Protein AF-A0A730MLI0-F1 (afdb_monomer)

Sequence (162 aa):
MPFMQQDPRRLVWQQNDRYLWIEPWGENSLRVRSGRHLPVMRNEDWALTEPVAESQCHIDYEHHQATLTNGKIIAIVNQKGQVTFYRHPHKPLLQEFWRLRGEIGEDESSHGQYVSALNLEGREFRPIQGGKYSLKARFEATEGEKIYGMGQYQQANLDLKG

Organism: NCBI:txid913240

Foldseek 3Di:
DQWDDPDQFWTWGDDDQKIWIWGDLAAQHIDIAIDGNDPDGDDDCVPSPDRHDDFDWGWDDDPFWIWIDGHQKIWIQGNVRWIFIGSDPPDTPWGQAAAQDDDDPPDPVPPDPRHHPPGDDQWDWDDDPPGHTDTDHGIDDDPPDFDADPDDDPDPDRGPDD

Structure (mmCIF, N/CA/C/O backbone):
data_AF-A0A730MLI0-F1
#
_entry.id   AF-A0A730MLI0-F1
#
loop_
_atom_site.group_PDB
_atom_site.id
_atom_site.type_symbol
_atom_site.label_atom_id
_atom_site.label_alt_id
_atom_site.label_comp_id
_atom_site.label_asym_id
_atom_site.label_entity_id
_atom_site.label_seq_id
_atom_site.pdbx_PDB_ins_code
_atom_site.Cartn_x
_atom_site.Cartn_y
_atom_site.Cartn_z
_atom_site.occupancy
_atom_site.B_iso_or_equiv
_atom_site.auth_seq_id
_atom_site.auth_comp_id
_atom_site.auth_asym_id
_atom_site.auth_atom_id
_atom_site.pdbx_PDB_model_num
ATOM 1 N N . MET A 1 1 ? 13.547 5.099 -17.622 1.00 69.12 1 MET A N 1
ATOM 2 C CA . MET A 1 1 ? 12.361 5.290 -16.757 1.00 69.12 1 MET A CA 1
ATOM 3 C C . MET A 1 1 ? 12.183 4.041 -15.901 1.00 69.12 1 MET A C 1
ATOM 5 O O . MET A 1 1 ? 12.459 2.971 -16.424 1.00 69.12 1 MET A O 1
ATOM 9 N N . PRO A 1 2 ? 11.787 4.148 -14.620 1.00 87.88 2 PRO A N 1
ATOM 10 C CA . PRO A 1 2 ? 11.741 3.009 -13.691 1.00 87.88 2 PRO A CA 1
ATOM 11 C C . PRO A 1 2 ? 10.505 2.106 -13.867 1.00 87.88 2 PRO A C 1
ATOM 13 O O . PRO A 1 2 ? 10.368 1.102 -13.177 1.00 87.88 2 PRO A O 1
ATOM 16 N N . PHE A 1 3 ? 9.588 2.453 -14.771 1.00 93.25 3 PHE A N 1
ATOM 17 C CA . PHE A 1 3 ? 8.398 1.659 -15.061 1.00 93.25 3 PHE A CA 1
ATOM 18 C C . PHE A 1 3 ? 8.671 0.649 -16.177 1.00 93.25 3 PHE A C 1
ATOM 20 O O . PHE A 1 3 ? 9.207 1.013 -17.223 1.00 93.25 3 PHE A O 1
ATOM 27 N N . MET A 1 4 ? 8.269 -0.604 -15.964 1.00 90.25 4 MET A N 1
ATOM 28 C CA . MET A 1 4 ? 8.358 -1.673 -16.961 1.00 90.25 4 MET A CA 1
ATOM 29 C C . MET A 1 4 ? 6.959 -2.053 -17.445 1.00 90.25 4 MET A C 1
ATOM 31 O O . MET A 1 4 ? 6.088 -2.380 -16.644 1.00 90.25 4 MET A O 1
ATOM 35 N N . GLN A 1 5 ? 6.750 -2.032 -18.760 1.00 88.81 5 GLN A N 1
ATOM 36 C CA . GLN A 1 5 ? 5.461 -2.331 -19.392 1.00 88.81 5 GLN A CA 1
ATOM 37 C C . GLN A 1 5 ? 5.498 -3.736 -20.005 1.00 88.81 5 GLN A C 1
ATOM 39 O O . GLN A 1 5 ? 5.701 -3.897 -21.203 1.00 88.81 5 GLN A O 1
ATOM 44 N N . GLN A 1 6 ? 5.394 -4.761 -19.157 1.00 83.25 6 GLN A N 1
ATOM 45 C CA . GLN A 1 6 ? 5.451 -6.171 -19.581 1.00 83.25 6 GLN A CA 1
ATOM 46 C C . GLN A 1 6 ? 4.074 -6.845 -19.614 1.00 83.25 6 GLN A C 1
ATOM 48 O O . GLN A 1 6 ? 3.881 -7.805 -20.353 1.00 83.25 6 GLN A O 1
ATOM 53 N N . ASP A 1 7 ? 3.131 -6.352 -18.812 1.00 85.94 7 ASP A N 1
ATOM 54 C CA . ASP A 1 7 ? 1.791 -6.908 -18.648 1.00 85.94 7 ASP A CA 1
ATOM 55 C C . ASP A 1 7 ? 0.791 -5.741 -18.581 1.00 85.94 7 ASP A C 1
ATOM 57 O O . ASP A 1 7 ? 0.966 -4.850 -17.745 1.00 85.94 7 ASP A O 1
ATOM 61 N N . PRO A 1 8 ? -0.249 -5.713 -19.436 1.00 89.31 8 PRO A N 1
ATOM 62 C CA . PRO A 1 8 ? -1.233 -4.630 -19.453 1.00 89.31 8 PRO A CA 1
ATOM 63 C C . PRO A 1 8 ? -2.064 -4.528 -18.163 1.00 89.31 8 PRO A C 1
ATOM 65 O O . PRO A 1 8 ? -2.735 -3.520 -17.952 1.00 89.31 8 PRO A O 1
ATOM 68 N N . ARG A 1 9 ? -2.043 -5.553 -17.300 1.00 92.44 9 ARG A N 1
ATOM 69 C CA . ARG A 1 9 ? -2.789 -5.608 -16.034 1.00 92.44 9 ARG A CA 1
ATOM 70 C C . ARG A 1 9 ? -1.925 -5.396 -14.796 1.00 92.44 9 ARG A C 1
ATOM 72 O O . ARG A 1 9 ? -2.462 -5.340 -13.690 1.00 92.44 9 ARG A O 1
ATOM 79 N N . ARG A 1 10 ? -0.604 -5.273 -14.944 1.00 94.69 10 ARG A N 1
ATOM 80 C CA . ARG A 1 10 ? 0.314 -5.126 -13.811 1.00 94.69 10 ARG A CA 1
ATOM 81 C C . ARG A 1 10 ? 1.175 -3.882 -13.958 1.00 94.69 10 ARG A C 1
ATOM 83 O O . ARG A 1 10 ? 2.011 -3.778 -14.851 1.00 94.69 10 ARG A O 1
ATOM 90 N N . LEU A 1 11 ? 1.047 -2.977 -12.994 1.00 96.31 11 LEU A N 1
ATOM 91 C CA . LEU A 1 11 ? 1.978 -1.873 -12.834 1.00 96.31 11 LEU A CA 1
ATOM 92 C C . LEU A 1 11 ? 3.257 -2.427 -12.207 1.00 96.31 11 LEU A C 1
ATOM 94 O O . LEU A 1 11 ? 3.256 -2.895 -11.064 1.00 96.31 11 LEU A O 1
ATOM 98 N N . VAL A 1 12 ? 4.349 -2.365 -12.967 1.00 95.25 12 VAL A N 1
ATOM 99 C CA . VAL A 1 12 ? 5.676 -2.779 -12.514 1.00 95.25 12 VAL A CA 1
ATOM 100 C C . VAL A 1 12 ? 6.598 -1.569 -12.422 1.00 95.25 12 VAL A C 1
ATOM 102 O O . VAL A 1 12 ? 6.845 -0.879 -13.411 1.00 95.25 12 VAL A O 1
ATOM 105 N N . TRP A 1 13 ? 7.136 -1.340 -11.226 1.00 95.25 13 TRP A N 1
ATOM 106 C CA . TRP A 1 13 ? 8.207 -0.383 -10.968 1.00 95.25 13 TRP A CA 1
ATOM 107 C C . TRP A 1 13 ? 9.465 -1.128 -10.515 1.00 95.25 13 TRP A C 1
ATOM 109 O O . TRP A 1 13 ? 9.401 -2.025 -9.667 1.00 95.25 13 TRP A O 1
ATOM 119 N N . GLN A 1 14 ? 10.609 -0.755 -11.081 1.00 93.25 14 GLN A N 1
ATOM 120 C CA . GLN A 1 14 ? 11.915 -1.292 -10.735 1.00 93.25 14 GLN A CA 1
ATOM 121 C C . GLN A 1 14 ? 12.969 -0.185 -10.714 1.00 93.25 14 GLN A C 1
ATOM 123 O O . GLN A 1 14 ? 13.124 0.584 -11.664 1.00 93.25 14 GLN A O 1
ATOM 128 N N . GLN A 1 15 ? 13.754 -0.161 -9.641 1.00 91.31 15 GLN A N 1
ATOM 129 C CA . GLN A 1 15 ? 14.944 0.674 -9.540 1.00 91.31 15 GLN A CA 1
ATOM 130 C C . GLN A 1 15 ? 16.015 -0.055 -8.734 1.00 91.31 15 GLN A C 1
ATOM 132 O O . GLN A 1 15 ? 15.778 -0.472 -7.597 1.00 91.31 15 GLN A O 1
ATOM 137 N N . ASN A 1 16 ? 17.213 -0.168 -9.308 1.00 89.44 16 ASN A N 1
ATOM 138 C CA . ASN A 1 16 ? 18.318 -0.940 -8.745 1.00 89.44 16 ASN A CA 1
ATOM 139 C C . ASN A 1 16 ? 17.870 -2.378 -8.425 1.00 89.44 16 ASN A C 1
ATOM 141 O O . ASN A 1 16 ? 17.431 -3.116 -9.305 1.00 89.44 16 ASN A O 1
ATOM 145 N N . ASP A 1 17 ? 17.964 -2.764 -7.158 1.00 89.31 17 ASP A N 1
ATOM 146 C CA . ASP A 1 17 ? 17.603 -4.071 -6.637 1.00 89.31 17 ASP A CA 1
ATOM 147 C C . ASP A 1 17 ? 16.153 -4.155 -6.139 1.00 89.31 17 ASP A C 1
ATOM 149 O O . ASP A 1 17 ? 15.752 -5.213 -5.657 1.00 89.31 17 ASP A O 1
ATOM 153 N N . ARG A 1 18 ? 15.382 -3.062 -6.217 1.00 91.56 18 ARG A N 1
ATOM 154 C CA . ARG A 1 18 ? 14.021 -2.954 -5.679 1.00 91.56 18 ARG A CA 1
ATOM 155 C C . ARG A 1 18 ? 12.976 -3.181 -6.761 1.00 91.56 18 ARG A C 1
ATOM 157 O O . ARG A 1 18 ? 13.043 -2.584 -7.834 1.00 91.56 18 ARG A O 1
ATOM 164 N N . TYR A 1 19 ? 11.966 -3.968 -6.413 1.00 93.31 19 TYR A N 1
ATOM 165 C CA . TYR A 1 19 ? 10.838 -4.314 -7.273 1.00 93.31 19 TYR A CA 1
ATOM 166 C C . TYR A 1 19 ? 9.520 -3.977 -6.581 1.00 93.31 19 TYR A C 1
ATOM 168 O O . TYR A 1 19 ? 9.378 -4.172 -5.369 1.00 93.31 19 TYR A O 1
ATOM 176 N N . LEU A 1 20 ? 8.545 -3.505 -7.352 1.00 95.50 20 LEU A N 1
ATOM 177 C CA . LEU A 1 20 ? 7.173 -3.271 -6.916 1.00 95.50 20 LEU A CA 1
ATOM 178 C C . LEU A 1 20 ? 6.210 -3.690 -8.028 1.00 95.50 20 LEU A C 1
ATOM 180 O O . LEU A 1 20 ? 6.301 -3.192 -9.148 1.00 95.50 20 LEU A O 1
ATOM 184 N N . TRP A 1 21 ? 5.296 -4.599 -7.702 1.00 96.00 21 TRP A N 1
ATOM 185 C CA . TRP A 1 21 ? 4.209 -5.074 -8.552 1.00 96.00 21 TRP A CA 1
ATOM 186 C C . TRP A 1 21 ? 2.876 -4.699 -7.912 1.00 96.00 21 TRP A C 1
ATOM 188 O O . TRP A 1 21 ? 2.655 -4.981 -6.730 1.00 96.00 21 TRP A O 1
ATOM 198 N N . ILE A 1 22 ? 1.992 -4.091 -8.697 1.00 97.31 22 ILE A N 1
ATOM 199 C CA . ILE A 1 22 ? 0.607 -3.814 -8.317 1.00 97.31 22 ILE A CA 1
ATOM 200 C C . ILE A 1 22 ? -0.295 -4.319 -9.438 1.00 97.31 22 ILE A C 1
ATOM 202 O O . ILE A 1 22 ? -0.087 -3.973 -10.598 1.00 97.31 22 ILE A O 1
ATOM 206 N N . GLU A 1 23 ? -1.283 -5.140 -9.102 1.00 96.06 23 GLU A N 1
ATOM 207 C CA . GLU A 1 23 ? -2.225 -5.717 -10.069 1.00 96.06 23 GLU A CA 1
ATOM 208 C C . GLU A 1 23 ? -3.616 -5.901 -9.443 1.00 96.06 23 GLU A C 1
ATOM 210 O O . GLU A 1 23 ? -3.726 -5.963 -8.211 1.00 96.06 23 GLU A O 1
ATOM 215 N N . PRO A 1 24 ? -4.691 -5.977 -10.247 1.00 96.12 24 PRO A N 1
ATOM 216 C CA . PRO A 1 24 ? -6.027 -6.233 -9.730 1.00 96.12 24 PRO A CA 1
ATOM 217 C C . PRO A 1 24 ? -6.128 -7.639 -9.129 1.00 96.12 24 PRO A C 1
ATOM 219 O O . PRO A 1 24 ? -5.588 -8.601 -9.674 1.00 96.12 24 PRO A O 1
ATOM 222 N N . TRP A 1 25 ? -6.875 -7.766 -8.034 1.00 95.44 25 TRP A N 1
ATOM 223 C CA . TRP A 1 25 ? -7.200 -9.058 -7.421 1.00 95.44 25 TRP A CA 1
ATOM 224 C C . TRP A 1 25 ? -8.664 -9.069 -6.972 1.00 95.44 25 TRP A C 1
ATOM 226 O O . TRP A 1 25 ? -8.968 -8.892 -5.796 1.00 95.44 25 TRP A O 1
ATOM 236 N N . GLY A 1 26 ? -9.573 -9.206 -7.940 1.00 94.81 26 GLY A N 1
ATOM 237 C CA . GLY A 1 26 ? -11.013 -9.003 -7.758 1.00 94.81 26 GLY A CA 1
ATOM 238 C C . GLY A 1 26 ? -11.463 -7.558 -7.993 1.00 94.81 26 GLY A C 1
ATOM 239 O O . GLY A 1 26 ? -10.659 -6.664 -8.280 1.00 94.81 26 GLY A O 1
ATOM 240 N N . GLU A 1 27 ? -12.772 -7.325 -7.901 1.00 94.31 27 GLU A N 1
ATOM 241 C CA . GLU A 1 27 ? -13.364 -5.998 -8.095 1.00 94.31 27 GLU A CA 1
ATOM 242 C C . GLU A 1 27 ? -12.915 -5.037 -6.983 1.00 94.31 27 GLU A C 1
ATOM 244 O O . GLU A 1 27 ? -12.863 -5.406 -5.808 1.00 94.31 27 GLU A O 1
ATOM 249 N N . ASN A 1 28 ? -12.603 -3.786 -7.338 1.00 95.25 28 ASN A N 1
ATOM 250 C CA . ASN A 1 28 ? -12.236 -2.725 -6.388 1.00 95.25 28 ASN A CA 1
ATOM 251 C C . ASN A 1 28 ? -11.049 -3.071 -5.462 1.00 95.25 28 ASN A C 1
ATOM 253 O O . ASN A 1 28 ? -10.930 -2.494 -4.381 1.00 95.25 28 ASN A O 1
ATOM 257 N N . SER A 1 29 ? -10.182 -4.002 -5.875 1.00 95.88 29 SER A N 1
ATOM 258 C CA . SER A 1 29 ? -9.157 -4.610 -5.018 1.00 95.88 29 SER A CA 1
ATOM 259 C C . SER A 1 29 ? -7.808 -4.712 -5.730 1.00 95.88 29 SER A C 1
ATOM 261 O O . SER A 1 29 ? -7.749 -5.025 -6.919 1.00 95.88 29 SER A O 1
ATOM 263 N N . LEU A 1 30 ? -6.707 -4.472 -5.016 1.00 97.12 30 LEU A N 1
ATOM 264 C CA . LEU A 1 30 ? -5.348 -4.567 -5.560 1.00 97.12 30 LEU A CA 1
ATOM 265 C C . LEU A 1 30 ? -4.495 -5.512 -4.722 1.00 97.12 30 LEU A C 1
ATOM 267 O O . LEU A 1 30 ? -4.547 -5.481 -3.493 1.00 97.12 30 LEU A O 1
ATOM 271 N N . ARG A 1 31 ? -3.646 -6.291 -5.392 1.00 96.25 31 ARG A N 1
ATOM 272 C CA . ARG A 1 31 ? -2.557 -7.034 -4.763 1.00 96.25 31 ARG A CA 1
ATOM 273 C C . ARG A 1 31 ? -1.255 -6.278 -4.981 1.00 96.25 31 ARG A C 1
ATOM 275 O O . ARG A 1 31 ? -0.872 -5.997 -6.113 1.00 96.25 31 ARG A O 1
ATOM 282 N N . VAL A 1 32 ? -0.569 -5.980 -3.881 1.00 97.38 32 VAL A N 1
ATOM 283 C CA . VAL A 1 32 ? 0.704 -5.253 -3.874 1.00 97.38 32 VAL A CA 1
ATOM 284 C C . VAL A 1 32 ? 1.799 -6.194 -3.417 1.00 97.38 32 VAL A C 1
ATOM 286 O O . VAL A 1 32 ? 1.684 -6.843 -2.377 1.00 97.38 32 VAL A O 1
ATOM 289 N N . ARG A 1 33 ? 2.878 -6.276 -4.189 1.00 96.12 33 ARG A N 1
ATOM 290 C CA . ARG A 1 33 ? 4.036 -7.103 -3.857 1.00 96.12 33 ARG A CA 1
ATOM 291 C C . ARG A 1 33 ? 5.309 -6.320 -4.102 1.00 96.12 33 ARG A C 1
ATOM 293 O O . ARG A 1 33 ? 5.457 -5.668 -5.127 1.00 96.12 33 ARG A O 1
ATOM 300 N N . SER A 1 34 ? 6.248 -6.402 -3.170 1.00 95.19 34 SER A N 1
ATOM 301 C CA . SER A 1 34 ? 7.550 -5.750 -3.296 1.00 95.19 34 SER A CA 1
ATOM 302 C C . SER A 1 34 ? 8.653 -6.678 -2.807 1.00 95.19 34 SER A C 1
ATOM 304 O O . SER A 1 34 ? 8.408 -7.575 -1.999 1.00 95.19 34 SER A O 1
ATOM 306 N N . GLY A 1 35 ? 9.854 -6.503 -3.343 1.00 92.75 35 GLY A N 1
ATOM 307 C CA . GLY A 1 35 ? 10.989 -7.356 -3.030 1.00 92.75 35 GLY A CA 1
ATOM 308 C C . GLY A 1 35 ? 12.321 -6.695 -3.348 1.00 92.75 35 GLY A C 1
ATOM 309 O O . GLY A 1 35 ? 12.377 -5.679 -4.045 1.00 92.75 35 GLY A O 1
ATOM 310 N N . ARG A 1 36 ? 13.391 -7.308 -2.833 1.00 90.69 36 ARG A N 1
ATOM 311 C CA . ARG A 1 36 ? 14.780 -6.928 -3.089 1.00 90.69 36 ARG A CA 1
ATOM 312 C C . ARG A 1 36 ? 15.614 -8.115 -3.542 1.00 90.69 36 ARG A C 1
ATOM 314 O O . ARG A 1 36 ? 15.432 -9.214 -3.022 1.00 90.69 36 ARG A O 1
ATOM 321 N N . HIS A 1 37 ? 16.535 -7.877 -4.476 1.00 83.25 37 HIS A N 1
ATOM 322 C CA . HIS A 1 37 ? 17.486 -8.882 -4.972 1.00 83.25 37 HIS A CA 1
ATOM 323 C C . HIS A 1 37 ? 16.821 -10.187 -5.455 1.00 83.25 37 HIS A C 1
ATOM 325 O O . HIS A 1 37 ? 17.334 -11.283 -5.233 1.00 83.25 37 HIS A O 1
ATOM 331 N N . LEU A 1 38 ? 15.658 -10.078 -6.101 1.00 74.44 38 LEU A N 1
ATOM 332 C CA . LEU A 1 38 ? 14.933 -11.228 -6.632 1.00 74.44 38 LEU A CA 1
ATOM 333 C C . LEU A 1 38 ? 15.236 -11.400 -8.129 1.00 74.44 38 LEU A C 1
ATOM 335 O O . LEU A 1 38 ? 15.090 -10.427 -8.868 1.00 74.44 38 LEU A O 1
ATOM 339 N N . PRO A 1 39 ? 15.614 -12.607 -8.599 1.00 72.19 39 PRO A N 1
ATOM 340 C CA . PRO A 1 39 ? 15.705 -12.881 -10.034 1.00 72.19 39 PRO A CA 1
ATOM 341 C C . PRO A 1 39 ? 14.314 -12.922 -10.685 1.00 72.19 39 PRO A C 1
ATOM 343 O O . PRO A 1 39 ? 14.160 -12.545 -11.840 1.00 72.19 39 PRO A O 1
ATOM 346 N N . VAL A 1 40 ? 13.301 -13.361 -9.928 1.00 79.12 40 VAL A N 1
ATOM 347 C CA . VAL A 1 40 ? 11.885 -13.396 -10.312 1.00 79.12 40 VAL A CA 1
ATOM 348 C C . VAL A 1 40 ? 11.042 -13.069 -9.083 1.00 79.12 40 VAL A C 1
ATOM 350 O O . VAL A 1 40 ? 11.359 -13.498 -7.969 1.00 79.12 40 VAL A O 1
ATOM 353 N N . MET A 1 41 ? 9.961 -12.313 -9.276 1.00 84.56 41 MET A N 1
ATOM 354 C CA . MET A 1 41 ? 9.026 -12.003 -8.200 1.00 84.56 41 MET A CA 1
ATOM 355 C C . MET A 1 41 ? 8.345 -13.277 -7.700 1.00 84.56 41 MET A C 1
ATOM 357 O O . MET A 1 41 ? 7.817 -14.062 -8.487 1.00 84.56 41 MET A O 1
ATOM 361 N N . ARG A 1 42 ? 8.337 -13.484 -6.384 1.00 84.56 42 ARG A N 1
ATOM 362 C CA . ARG A 1 42 ? 7.694 -14.667 -5.815 1.00 84.56 42 ARG A CA 1
ATOM 363 C C . ARG A 1 42 ? 6.165 -14.568 -5.911 1.00 84.56 42 ARG A C 1
ATOM 365 O O . ARG A 1 42 ? 5.591 -13.480 -5.795 1.00 84.56 42 ARG A O 1
ATOM 372 N N . ASN A 1 43 ? 5.516 -15.710 -6.129 1.00 84.69 43 ASN A N 1
ATOM 373 C CA . ASN A 1 43 ? 4.086 -15.804 -6.433 1.00 84.69 43 ASN A CA 1
ATOM 374 C C . ASN A 1 43 ? 3.311 -16.665 -5.422 1.00 84.69 43 ASN A C 1
ATOM 376 O O . ASN A 1 43 ? 2.342 -17.310 -5.795 1.00 84.69 43 ASN A O 1
ATOM 380 N N . GLU A 1 44 ? 3.736 -16.724 -4.155 1.00 92.00 44 GLU A N 1
ATOM 381 C CA . GLU A 1 44 ? 2.949 -17.420 -3.133 1.00 92.00 44 GLU A CA 1
ATOM 382 C C . GLU A 1 44 ? 1.721 -16.592 -2.724 1.00 92.00 44 GLU A C 1
ATOM 384 O O . GLU A 1 44 ? 1.830 -15.415 -2.363 1.00 92.00 44 GLU A O 1
ATOM 389 N N . ASP A 1 45 ? 0.548 -17.221 -2.766 1.00 92.88 45 ASP A N 1
ATOM 390 C CA . ASP A 1 45 ? -0.743 -16.566 -2.521 1.00 92.88 45 ASP A CA 1
ATOM 391 C C . ASP A 1 45 ? -1.128 -16.491 -1.043 1.00 92.88 45 ASP A C 1
ATOM 393 O O . ASP A 1 45 ? -1.868 -15.591 -0.645 1.00 92.88 45 ASP A O 1
ATOM 397 N N . TRP A 1 46 ? -0.562 -17.360 -0.203 1.00 95.25 46 TRP A N 1
ATOM 398 C CA . TRP A 1 46 ? -0.876 -17.444 1.225 1.00 95.25 46 TRP A CA 1
ATOM 399 C C . TRP A 1 46 ? -2.387 -17.565 1.464 1.00 95.25 4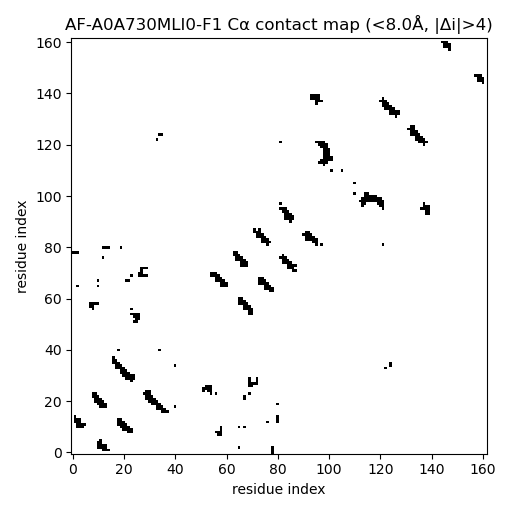6 TRP A C 1
ATOM 401 O O . TRP A 1 46 ? -2.956 -18.606 1.164 1.00 95.25 46 TRP A O 1
ATOM 411 N N . ALA A 1 47 ? -3.033 -16.526 1.998 1.00 95.31 47 ALA A N 1
ATOM 412 C CA . ALA A 1 47 ? -4.469 -16.504 2.267 1.00 95.31 47 ALA A CA 1
ATOM 413 C C . ALA A 1 47 ? -5.324 -16.091 1.051 1.00 95.31 47 ALA A C 1
ATOM 415 O O . ALA A 1 47 ? -6.546 -16.141 1.128 1.00 95.31 47 ALA A O 1
ATOM 416 N N . LEU A 1 48 ? -4.715 -15.681 -0.069 1.00 94.19 48 LEU A N 1
ATOM 417 C CA . LEU A 1 48 ? -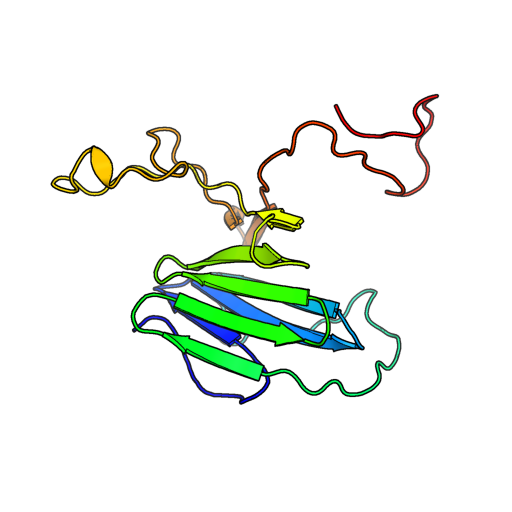5.418 -15.288 -1.297 1.00 94.19 48 LEU A CA 1
ATOM 418 C C . LEU A 1 48 ? -5.805 -16.517 -2.141 1.00 94.19 48 LEU A C 1
ATOM 420 O O . LEU A 1 48 ? -5.462 -16.598 -3.316 1.00 94.19 48 LEU A O 1
ATOM 424 N N . THR A 1 49 ? -6.465 -17.503 -1.531 1.00 90.00 49 THR A N 1
ATOM 425 C CA . THR A 1 49 ? -6.782 -18.798 -2.163 1.00 90.00 49 THR A CA 1
ATOM 426 C C . THR A 1 49 ? -8.100 -18.807 -2.927 1.00 90.00 49 THR A C 1
ATOM 428 O O . THR A 1 49 ? -8.334 -19.710 -3.730 1.00 90.00 49 THR A O 1
ATOM 431 N N . GLU A 1 50 ? -8.978 -17.840 -2.671 1.00 88.50 50 GLU A N 1
ATOM 432 C CA . GLU A 1 50 ? -10.280 -17.782 -3.324 1.00 88.50 50 GLU A CA 1
ATOM 433 C C . GLU A 1 50 ? -10.145 -17.317 -4.781 1.00 88.50 50 GLU A C 1
ATOM 435 O O . GLU A 1 50 ? -9.440 -16.338 -5.055 1.00 88.50 50 GLU A O 1
ATOM 440 N N . PRO A 1 51 ? -10.823 -17.988 -5.731 1.00 88.88 51 PRO A N 1
ATOM 441 C CA . PRO A 1 51 ? -10.863 -17.525 -7.105 1.00 88.88 51 PRO A CA 1
ATOM 442 C C . PRO A 1 51 ? -11.583 -16.178 -7.158 1.00 88.88 51 PRO A C 1
ATOM 444 O O . PRO A 1 51 ? -12.738 -16.052 -6.752 1.00 88.88 51 PRO A O 1
ATOM 447 N N . VAL A 1 52 ? -10.900 -15.169 -7.686 1.00 90.94 52 VAL A N 1
ATOM 448 C CA . VAL A 1 52 ? -11.465 -13.836 -7.884 1.00 90.94 52 VAL A CA 1
ATOM 449 C C . VAL A 1 52 ? -11.913 -13.665 -9.329 1.00 90.94 52 VAL A C 1
ATOM 451 O O . VAL A 1 52 ? -11.227 -14.097 -10.256 1.00 90.94 52 VAL A O 1
ATOM 454 N N . ALA A 1 53 ? -13.065 -13.023 -9.527 1.00 87.44 53 ALA A N 1
ATOM 455 C CA . ALA A 1 53 ? -13.506 -12.645 -10.862 1.00 87.44 53 ALA A CA 1
ATOM 456 C C . ALA A 1 53 ? -12.465 -11.728 -11.517 1.00 87.44 53 ALA A C 1
ATOM 458 O O . ALA A 1 53 ? -11.852 -10.881 -10.855 1.00 87.44 53 ALA A O 1
ATOM 459 N N . GLU A 1 54 ? -12.270 -11.892 -12.824 1.00 83.94 54 GLU A N 1
ATOM 460 C CA . GLU A 1 54 ? -11.420 -10.975 -13.565 1.00 83.94 54 GLU A CA 1
ATOM 461 C C . GLU A 1 54 ? -11.989 -9.562 -13.493 1.00 83.94 54 GLU A C 1
ATOM 463 O O . GLU A 1 54 ? -13.184 -9.344 -13.686 1.00 83.94 54 GLU A O 1
ATOM 468 N N . SER A 1 55 ? -11.108 -8.601 -13.232 1.00 85.62 55 SER A N 1
ATOM 469 C CA . SER A 1 55 ? -11.461 -7.192 -13.255 1.00 85.62 55 SER A CA 1
ATOM 470 C C . SER A 1 55 ? -10.692 -6.485 -14.358 1.00 85.62 55 SER A C 1
ATOM 472 O O . SER A 1 55 ? -9.490 -6.715 -14.538 1.00 85.62 55 SER A O 1
ATOM 474 N N . GLN A 1 56 ? -11.389 -5.620 -15.090 1.00 86.31 56 GLN A N 1
ATOM 475 C CA . GLN A 1 56 ? -10.776 -4.746 -16.080 1.00 86.31 56 GLN A CA 1
ATOM 476 C C . GLN A 1 56 ? -10.114 -3.579 -15.347 1.00 86.31 56 GLN A C 1
ATOM 478 O O . GLN A 1 56 ? -10.789 -2.682 -14.842 1.00 86.31 56 GLN A O 1
ATOM 483 N N . CYS A 1 57 ? -8.786 -3.610 -15.263 1.00 93.88 57 CYS A N 1
ATOM 484 C CA . CYS A 1 57 ? -8.003 -2.484 -14.776 1.00 93.88 57 CYS A CA 1
ATOM 485 C C . CYS A 1 57 ? -7.446 -1.660 -15.938 1.00 93.88 57 CYS A C 1
ATOM 487 O O . CYS A 1 57 ? -7.229 -2.171 -17.037 1.00 93.88 57 CYS A O 1
ATOM 489 N N . HIS A 1 58 ? -7.16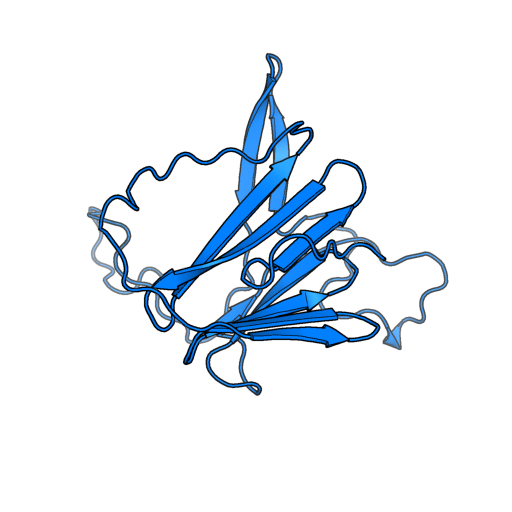1 -0.396 -15.661 1.00 95.75 58 HIS A N 1
ATOM 490 C CA . HIS A 1 58 ? -6.504 0.522 -16.578 1.00 95.75 58 HIS A CA 1
ATOM 491 C C . HIS A 1 58 ? -5.200 1.020 -15.960 1.00 95.75 58 HIS A C 1
ATOM 493 O O . HIS A 1 58 ? -5.164 1.267 -14.753 1.00 95.75 58 HIS A O 1
ATOM 499 N N . ILE A 1 59 ? -4.141 1.138 -16.763 1.00 96.81 59 ILE A N 1
ATOM 500 C CA . ILE A 1 59 ? -2.852 1.670 -16.318 1.00 96.81 59 ILE A CA 1
ATOM 501 C C . ILE A 1 59 ? -2.457 2.832 -17.223 1.00 96.81 59 ILE A C 1
ATOM 503 O O . ILE A 1 59 ? -2.200 2.634 -18.410 1.00 96.81 59 ILE A O 1
ATOM 507 N N . ASP A 1 60 ? -2.362 4.013 -16.627 1.00 95.75 60 ASP A N 1
ATOM 508 C CA . ASP A 1 60 ? -1.892 5.233 -17.268 1.00 95.75 60 ASP A CA 1
ATOM 509 C C . ASP A 1 60 ? -0.444 5.503 -16.873 1.00 95.75 60 ASP A C 1
ATOM 511 O O . ASP A 1 60 ? -0.105 5.544 -15.689 1.00 95.75 60 ASP A O 1
ATOM 515 N N . TYR A 1 61 ? 0.417 5.707 -17.867 1.00 94.75 61 TYR A N 1
ATOM 516 C CA . TYR A 1 61 ? 1.810 6.090 -17.657 1.00 94.75 61 TYR A CA 1
ATOM 517 C C . TYR A 1 61 ? 1.997 7.551 -18.058 1.00 94.75 61 TYR A C 1
ATOM 519 O O . TYR A 1 61 ? 1.963 7.899 -19.237 1.00 94.75 61 TYR A O 1
ATOM 527 N N . GLU A 1 62 ? 2.229 8.402 -17.068 1.00 90.56 62 GLU A N 1
ATOM 528 C CA . GLU A 1 62 ? 2.547 9.813 -17.250 1.00 90.56 62 GLU A CA 1
ATOM 529 C C . GLU A 1 62 ? 4.057 10.042 -17.080 1.00 90.56 62 GLU A C 1
ATOM 531 O O . GLU A 1 62 ? 4.814 9.149 -16.693 1.00 90.56 62 GLU A O 1
ATOM 536 N N . HIS A 1 63 ? 4.534 11.259 -17.357 1.00 80.75 63 HIS A N 1
ATOM 537 C CA . HIS A 1 63 ? 5.9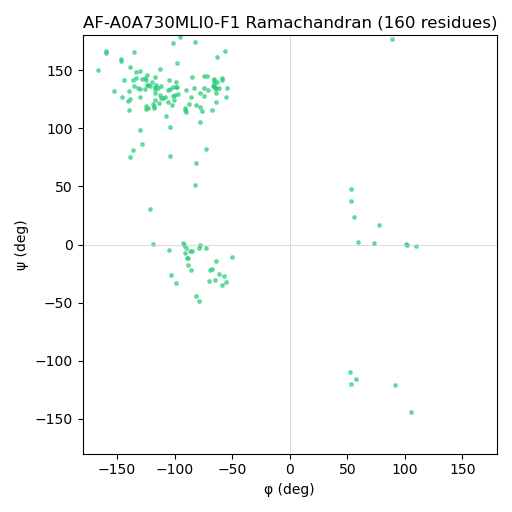74 11.548 -17.377 1.00 80.75 63 HIS A CA 1
ATOM 538 C C . HIS A 1 63 ? 6.657 11.260 -16.027 1.00 80.75 63 HIS A C 1
ATOM 540 O O . HIS A 1 63 ? 7.797 10.790 -16.007 1.00 80.75 63 HIS A O 1
ATOM 546 N N . HIS A 1 64 ? 5.960 11.484 -14.904 1.00 87.69 64 HIS A N 1
ATOM 547 C CA . HIS A 1 64 ? 6.516 11.371 -13.547 1.00 87.69 64 HIS A CA 1
ATOM 548 C C . HIS A 1 64 ? 5.846 10.326 -12.642 1.00 87.69 64 HIS A C 1
ATOM 550 O O . HIS A 1 64 ? 6.267 10.150 -11.493 1.00 87.69 64 HIS A O 1
ATOM 556 N N . GLN A 1 65 ? 4.844 9.603 -13.140 1.00 94.12 65 GLN A N 1
ATOM 557 C CA . GLN A 1 65 ? 4.097 8.625 -12.353 1.00 94.12 65 GLN A CA 1
ATOM 558 C C . GLN A 1 65 ? 3.381 7.601 -13.235 1.00 94.12 65 GLN A C 1
ATOM 560 O O . GLN A 1 65 ? 3.206 7.811 -14.432 1.00 94.12 65 GLN A O 1
ATOM 565 N N . ALA A 1 66 ? 2.949 6.507 -12.622 1.00 95.94 66 ALA A N 1
ATOM 566 C CA . ALA A 1 66 ? 2.036 5.542 -13.207 1.00 95.94 66 ALA A CA 1
ATOM 567 C C . ALA A 1 66 ? 0.814 5.382 -12.296 1.00 95.94 66 ALA A C 1
ATOM 569 O O . ALA A 1 66 ? 0.959 5.277 -11.075 1.00 95.94 66 ALA A O 1
ATOM 570 N N . THR A 1 67 ? -0.370 5.335 -12.892 1.00 96.69 67 THR A N 1
ATOM 571 C CA . THR A 1 67 ? -1.653 5.229 -12.197 1.00 96.69 67 THR A CA 1
ATOM 572 C C . THR A 1 67 ? -2.340 3.944 -12.624 1.00 96.69 67 THR A C 1
ATOM 574 O O . THR A 1 67 ? -2.613 3.761 -13.802 1.00 96.69 67 THR A O 1
ATOM 577 N N . LEU A 1 68 ? -2.636 3.051 -11.680 1.00 97.06 68 LEU A N 1
ATOM 578 C CA . LEU A 1 68 ? -3.445 1.855 -11.910 1.00 97.06 68 LEU A CA 1
ATOM 579 C C . LEU A 1 68 ? -4.827 2.055 -11.293 1.00 97.06 68 LEU A C 1
ATOM 581 O O . LEU A 1 68 ? -4.945 2.255 -10.086 1.00 97.06 68 LEU A O 1
ATOM 585 N N . THR A 1 69 ? -5.870 1.934 -12.109 1.00 97.00 69 THR A N 1
ATOM 586 C CA . THR A 1 69 ? -7.272 2.020 -11.689 1.00 97.00 69 THR A CA 1
ATOM 587 C C . THR A 1 69 ? -7.950 0.662 -11.832 1.00 97.00 69 THR A C 1
ATOM 589 O O . THR A 1 69 ? -7.935 0.072 -12.909 1.00 97.00 69 THR A O 1
ATOM 592 N N . ASN A 1 70 ? -8.565 0.166 -10.757 1.00 96.69 70 ASN A N 1
ATOM 593 C CA . ASN A 1 70 ? -9.381 -1.046 -10.751 1.00 96.69 70 ASN A CA 1
ATOM 594 C C . ASN A 1 70 ? -10.735 -0.765 -10.078 1.00 96.69 70 ASN A C 1
ATOM 596 O O . ASN A 1 70 ? -10.838 -0.752 -8.850 1.00 96.69 70 ASN A O 1
ATOM 600 N N . GLY A 1 71 ? -11.783 -0.523 -10.865 1.00 94.50 71 GLY A N 1
ATOM 601 C CA . GLY A 1 71 ? -13.074 -0.087 -10.330 1.00 94.50 71 GLY A CA 1
ATOM 602 C C . GLY A 1 71 ? -12.932 1.208 -9.519 1.00 94.50 71 GLY A C 1
ATOM 603 O O . GLY A 1 71 ? -12.569 2.249 -10.055 1.00 94.50 71 GLY A O 1
ATOM 604 N N . LYS A 1 72 ? -13.216 1.146 -8.216 1.00 95.44 72 LYS A N 1
ATOM 605 C CA . LYS A 1 72 ? -13.176 2.284 -7.281 1.00 95.44 72 LYS A CA 1
ATOM 606 C C . LYS A 1 72 ? -11.817 2.512 -6.627 1.00 95.44 72 LYS A C 1
ATOM 608 O O . LYS A 1 72 ? -11.679 3.522 -5.946 1.00 95.44 72 LYS A O 1
ATOM 613 N N . ILE A 1 73 ? -10.863 1.586 -6.742 1.00 97.44 73 ILE A N 1
ATOM 614 C CA . ILE A 1 73 ? -9.539 1.744 -6.132 1.00 97.44 73 ILE A CA 1
ATOM 615 C C . ILE A 1 73 ? -8.519 2.179 -7.179 1.00 97.44 73 ILE A C 1
ATOM 617 O O . ILE A 1 73 ? -8.479 1.653 -8.292 1.00 97.44 73 ILE A O 1
ATOM 621 N N . ILE A 1 74 ? -7.697 3.151 -6.805 1.00 97.50 74 ILE A N 1
ATOM 622 C CA . ILE A 1 74 ? -6.653 3.735 -7.642 1.00 97.50 74 ILE A CA 1
ATOM 623 C C . ILE A 1 74 ? -5.339 3.642 -6.868 1.00 97.50 74 ILE A C 1
ATOM 625 O O . ILE A 1 74 ? -5.302 3.984 -5.687 1.00 97.50 74 ILE A O 1
ATOM 629 N N . ALA A 1 75 ? -4.265 3.203 -7.516 1.00 98.00 75 ALA A N 1
ATOM 630 C CA . ALA A 1 75 ? -2.905 3.255 -6.991 1.00 98.00 75 ALA A CA 1
ATOM 631 C C . ALA A 1 75 ? -2.046 4.152 -7.881 1.00 98.00 75 ALA A C 1
ATOM 633 O O . ALA A 1 75 ? -1.937 3.904 -9.079 1.00 98.00 75 ALA A O 1
ATOM 634 N N . ILE A 1 76 ? -1.415 5.163 -7.291 1.00 97.06 76 ILE A N 1
ATOM 635 C CA . ILE A 1 76 ? -0.469 6.047 -7.975 1.00 97.06 76 ILE A CA 1
ATOM 636 C C . ILE A 1 76 ? 0.933 5.728 -7.468 1.00 97.06 76 ILE A C 1
ATOM 638 O O . ILE A 1 76 ? 1.174 5.723 -6.258 1.00 97.06 76 ILE A O 1
ATOM 642 N N . VAL A 1 77 ? 1.852 5.464 -8.395 1.00 96.81 77 VAL A N 1
ATOM 643 C CA . VAL A 1 77 ? 3.269 5.202 -8.130 1.00 96.81 77 VAL A CA 1
ATOM 644 C C . VAL A 1 77 ? 4.095 6.278 -8.814 1.00 96.81 77 VAL A C 1
ATOM 646 O O . VAL A 1 77 ? 4.059 6.397 -10.035 1.00 96.81 77 VAL A O 1
ATOM 649 N N . ASN A 1 78 ? 4.865 7.056 -8.057 1.00 94.00 78 ASN A N 1
ATOM 650 C CA . ASN A 1 78 ? 5.740 8.071 -8.650 1.00 94.00 78 ASN A CA 1
ATOM 651 C C . ASN A 1 78 ? 7.077 7.481 -9.143 1.00 94.00 78 ASN A C 1
ATOM 653 O O . ASN A 1 78 ? 7.395 6.315 -8.901 1.00 94.00 78 ASN A O 1
ATOM 657 N N . GLN A 1 79 ? 7.905 8.293 -9.807 1.00 92.00 79 GLN A N 1
ATOM 658 C CA . GLN A 1 79 ? 9.235 7.872 -10.279 1.00 92.00 79 GLN A CA 1
ATOM 659 C C . GLN A 1 79 ? 10.142 7.307 -9.169 1.00 92.00 79 GLN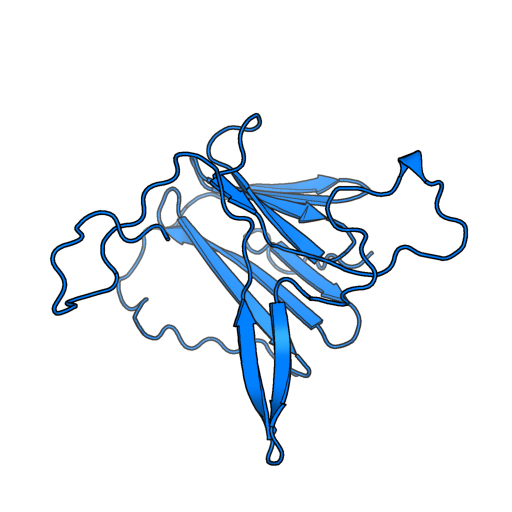 A C 1
ATOM 661 O O . GLN A 1 79 ? 10.923 6.394 -9.436 1.00 92.00 79 GLN A O 1
ATOM 666 N N . LYS A 1 80 ? 10.017 7.794 -7.926 1.00 90.94 80 LYS A N 1
ATOM 667 C CA . LYS A 1 80 ? 10.779 7.310 -6.758 1.00 90.94 80 LYS A CA 1
ATOM 668 C C . LYS A 1 80 ? 10.219 5.987 -6.189 1.00 90.94 80 LYS A C 1
ATOM 670 O O . LYS A 1 80 ? 10.762 5.460 -5.223 1.00 90.94 80 LYS A O 1
ATOM 675 N N . GLY A 1 81 ? 9.151 5.435 -6.775 1.00 93.00 81 GLY A N 1
ATOM 676 C CA . GLY A 1 81 ? 8.528 4.175 -6.360 1.00 93.00 81 GLY A CA 1
ATOM 677 C C . GLY A 1 81 ? 7.644 4.296 -5.123 1.00 93.00 81 GLY A C 1
ATOM 678 O O . GLY A 1 81 ? 7.359 3.287 -4.475 1.00 93.00 81 GLY A O 1
ATOM 679 N N . GLN A 1 82 ? 7.248 5.512 -4.755 1.00 94.81 82 GLN A N 1
ATOM 680 C CA . GLN A 1 82 ? 6.381 5.776 -3.609 1.00 94.81 82 GLN A CA 1
ATOM 681 C C . GLN A 1 82 ? 4.927 5.585 -4.033 1.00 94.81 82 GLN A C 1
ATOM 683 O O . GLN A 1 82 ? 4.540 6.057 -5.104 1.00 94.81 82 GLN A O 1
ATOM 688 N N . VAL A 1 83 ? 4.140 4.897 -3.205 1.00 97.19 83 VAL A N 1
ATOM 689 C CA . VAL A 1 83 ? 2.769 4.495 -3.541 1.00 97.19 83 VAL A CA 1
ATOM 690 C C . VAL A 1 83 ? 1.752 5.242 -2.691 1.00 97.19 83 VAL A C 1
ATOM 692 O O . VAL A 1 83 ? 1.901 5.359 -1.474 1.00 97.19 83 VAL A O 1
ATOM 695 N N . THR A 1 84 ? 0.686 5.711 -3.336 1.00 97.25 84 THR A N 1
ATOM 696 C CA . THR A 1 84 ? -0.507 6.230 -2.659 1.00 97.25 84 THR A CA 1
ATOM 697 C C . THR A 1 84 ? -1.760 5.611 -3.264 1.00 97.25 84 THR A C 1
ATOM 699 O O . THR A 1 84 ? -1.892 5.520 -4.484 1.00 97.25 84 THR A O 1
ATOM 702 N N . PHE A 1 85 ? -2.677 5.179 -2.404 1.00 98.19 85 PHE A N 1
ATOM 703 C CA . PHE A 1 85 ? -3.948 4.575 -2.773 1.00 98.19 85 PHE A CA 1
ATOM 704 C C . PHE A 1 85 ? -5.088 5.560 -2.561 1.00 98.19 85 PHE A C 1
ATOM 706 O O . PHE A 1 85 ? -5.131 6.268 -1.555 1.00 98.19 85 PHE A O 1
ATOM 713 N N . TYR A 1 86 ? -6.054 5.549 -3.470 1.00 97.69 86 TYR A N 1
ATOM 714 C CA . TYR A 1 86 ? -7.219 6.419 -3.447 1.00 97.69 86 TYR A CA 1
ATOM 715 C C . TYR A 1 86 ? -8.489 5.621 -3.719 1.00 97.69 86 TYR A C 1
ATOM 717 O O . TYR A 1 86 ? -8.492 4.661 -4.487 1.00 97.69 86 TYR A O 1
ATOM 725 N N . ARG A 1 87 ? -9.592 6.079 -3.121 1.00 94.06 87 ARG A N 1
ATOM 726 C CA . ARG A 1 87 ? -10.954 5.779 -3.593 1.00 94.06 87 ARG A CA 1
ATOM 727 C C . ARG A 1 87 ? -11.524 6.927 -4.429 1.00 94.06 87 ARG A C 1
ATOM 729 O O . ARG A 1 87 ? -12.314 6.723 -5.344 1.00 94.06 87 ARG A O 1
ATOM 736 N N . HIS A 1 88 ? -11.128 8.147 -4.073 1.00 85.19 88 HIS A N 1
ATOM 737 C CA . HIS A 1 88 ? -11.461 9.388 -4.759 1.00 85.19 88 HIS A CA 1
ATOM 738 C C . HIS A 1 88 ? -10.181 10.218 -4.912 1.00 85.19 88 HIS A C 1
ATOM 740 O O . HIS A 1 88 ? -9.392 10.238 -3.967 1.00 85.19 88 HIS A O 1
ATOM 746 N N . PRO A 1 89 ? -9.981 10.942 -6.027 1.00 76.00 89 PRO A N 1
ATOM 747 C CA . PRO A 1 89 ? -8.720 11.641 -6.309 1.00 76.00 89 PRO A CA 1
ATOM 748 C C . PRO A 1 89 ? -8.281 12.647 -5.234 1.00 76.00 89 PRO A C 1
ATOM 750 O O . PRO A 1 89 ? -7.097 12.909 -5.069 1.00 76.00 89 PRO A O 1
ATOM 753 N N . HIS A 1 90 ? -9.231 13.217 -4.489 1.00 79.38 90 HIS A N 1
ATOM 754 C CA . HIS A 1 90 ? -8.975 14.342 -3.585 1.00 79.38 90 HIS A CA 1
ATOM 755 C C . HIS A 1 90 ? -8.574 13.946 -2.159 1.00 79.38 90 HIS A C 1
ATOM 757 O O . HIS A 1 90 ? -8.156 14.810 -1.393 1.00 79.38 90 HIS A O 1
ATOM 763 N N . LYS A 1 91 ? -8.718 12.670 -1.772 1.00 88.19 91 LYS A N 1
ATOM 764 C CA . LYS A 1 91 ? -8.357 12.204 -0.427 1.00 88.19 91 LYS A CA 1
ATOM 765 C C . LYS A 1 91 ? -7.680 10.833 -0.502 1.00 88.19 91 LYS A C 1
ATOM 767 O O . LYS A 1 91 ? -8.351 9.869 -0.889 1.00 88.19 91 LYS A O 1
ATOM 772 N N . PRO A 1 92 ? -6.394 10.728 -0.117 1.00 93.81 92 PRO A N 1
ATOM 773 C CA . PRO A 1 92 ? -5.724 9.443 0.019 1.00 93.81 92 PRO A CA 1
ATOM 774 C C . PRO A 1 92 ? -6.504 8.515 0.953 1.00 93.81 92 PRO A C 1
ATOM 776 O O . PRO A 1 92 ? -6.965 8.927 2.018 1.00 93.81 92 PRO A O 1
ATOM 779 N N . LEU A 1 93 ? -6.658 7.263 0.531 1.00 96.44 93 LEU A N 1
ATOM 780 C CA . LEU A 1 93 ? -7.147 6.176 1.372 1.00 96.44 93 LEU A CA 1
ATOM 781 C C . LEU A 1 93 ? -6.014 5.625 2.242 1.00 96.44 93 LEU A C 1
ATOM 783 O O . LEU A 1 93 ? -6.213 5.380 3.423 1.00 96.44 93 LEU A O 1
ATOM 787 N N . LEU A 1 94 ? -4.839 5.422 1.643 1.00 97.44 94 LEU A N 1
ATOM 788 C CA . LEU A 1 94 ? -3.647 4.917 2.313 1.00 97.44 94 LEU A CA 1
ATOM 789 C C . LEU A 1 94 ? -2.416 5.437 1.574 1.00 97.44 94 LEU A C 1
ATOM 791 O O . LEU A 1 94 ? -2.341 5.339 0.352 1.00 97.44 94 LEU A O 1
ATOM 795 N N . GLN A 1 95 ? -1.446 5.972 2.302 1.00 96.31 95 GLN A N 1
ATOM 796 C CA . GLN A 1 95 ? -0.249 6.578 1.729 1.00 96.31 95 GLN A CA 1
ATOM 797 C C . GLN A 1 95 ? 0.983 6.003 2.407 1.00 96.31 95 GLN A C 1
ATOM 799 O O . GLN A 1 95 ? 1.015 5.893 3.631 1.00 96.31 95 GLN A O 1
ATOM 804 N N . GLU A 1 96 ? 1.993 5.614 1.636 1.00 96.75 96 GLU A N 1
ATOM 805 C CA . GLU A 1 96 ? 3.242 5.151 2.230 1.00 96.75 96 GLU A CA 1
ATOM 806 C C . GLU A 1 96 ? 3.970 6.272 2.972 1.00 96.75 96 GLU A C 1
ATOM 808 O O . GLU A 1 96 ? 4.057 7.406 2.506 1.00 96.75 96 GLU A O 1
ATOM 813 N N . PHE A 1 97 ? 4.563 5.922 4.107 1.00 94.06 97 PHE A N 1
ATOM 814 C CA . PHE A 1 97 ? 5.365 6.836 4.906 1.00 94.06 97 PHE A CA 1
ATOM 815 C C . PHE A 1 97 ? 6.824 6.770 4.459 1.00 94.06 97 PHE A C 1
ATOM 817 O O . PHE A 1 97 ? 7.500 5.762 4.661 1.00 94.06 97 PHE A O 1
ATOM 824 N N . TRP A 1 98 ? 7.334 7.860 3.894 1.00 92.06 98 TRP A N 1
ATOM 825 C CA . TRP A 1 98 ? 8.739 7.992 3.502 1.00 92.06 98 TRP A CA 1
ATOM 826 C C . TRP A 1 98 ? 9.373 9.173 4.227 1.00 92.06 98 TRP A C 1
ATOM 828 O O . TRP A 1 98 ? 8.772 10.235 4.317 1.00 92.06 98 TRP A O 1
ATOM 838 N N . ARG A 1 99 ? 10.590 9.015 4.744 1.00 90.94 99 ARG A N 1
ATOM 839 C CA . ARG A 1 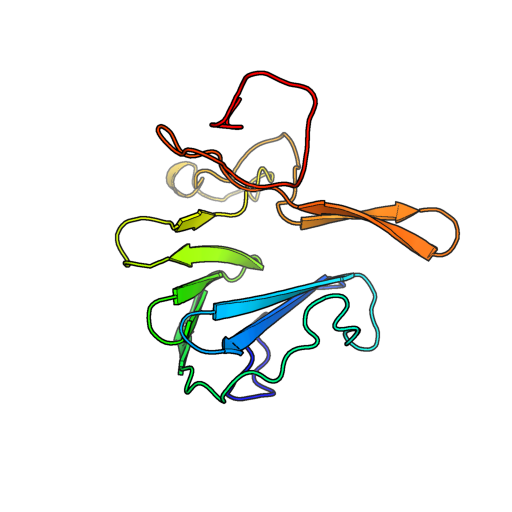99 ? 11.395 10.094 5.332 1.00 90.94 99 ARG A CA 1
ATOM 840 C C . ARG A 1 99 ? 12.825 9.939 4.834 1.00 90.94 99 ARG A C 1
ATOM 842 O O . ARG A 1 99 ? 13.646 9.330 5.508 1.00 90.94 99 ARG A O 1
ATOM 849 N N . LEU A 1 100 ? 13.103 10.420 3.627 1.00 84.81 100 LEU A N 1
ATOM 850 C CA . LEU A 1 100 ? 14.411 10.307 2.976 1.00 84.81 100 LEU A CA 1
ATOM 851 C C . LEU A 1 100 ? 15.058 11.681 2.846 1.00 84.81 100 LEU A C 1
ATOM 853 O O . LEU A 1 100 ? 14.364 12.689 2.739 1.00 84.81 100 LEU A O 1
ATOM 857 N N . ARG A 1 101 ? 16.391 11.738 2.853 1.00 77.44 101 ARG A N 1
ATOM 858 C CA . ARG A 1 101 ? 17.089 13.004 2.624 1.00 77.44 101 ARG A CA 1
ATOM 859 C C . ARG A 1 101 ? 16.799 13.472 1.191 1.00 77.44 101 ARG A C 1
ATOM 861 O O . ARG A 1 101 ? 16.846 12.656 0.273 1.00 77.44 101 ARG A O 1
ATOM 868 N N . GLY A 1 102 ? 16.489 14.757 1.025 1.00 67.31 102 GLY A N 1
ATOM 869 C CA . GLY A 1 102 ? 16.392 15.383 -0.296 1.00 67.31 102 GLY A CA 1
ATOM 870 C C . GLY A 1 102 ? 17.744 15.369 -1.007 1.00 67.31 102 GLY A C 1
ATOM 871 O O . GLY A 1 102 ? 18.787 15.181 -0.368 1.00 67.31 102 GLY A O 1
ATOM 872 N N . GLU A 1 103 ? 17.739 15.541 -2.323 1.00 62.31 103 GLU A N 1
ATOM 873 C CA . GLU A 1 103 ? 18.993 15.660 -3.065 1.00 62.31 103 GLU A CA 1
ATOM 874 C C . GLU A 1 103 ? 19.619 17.045 -2.835 1.00 62.31 103 GLU A C 1
ATOM 876 O O . GLU A 1 103 ? 18.928 18.048 -2.653 1.00 62.31 103 GLU A O 1
ATOM 881 N N . ILE A 1 104 ? 20.953 17.107 -2.796 1.00 54.78 104 ILE A N 1
ATOM 882 C CA . ILE A 1 104 ? 21.679 18.372 -2.626 1.00 54.78 104 ILE A CA 1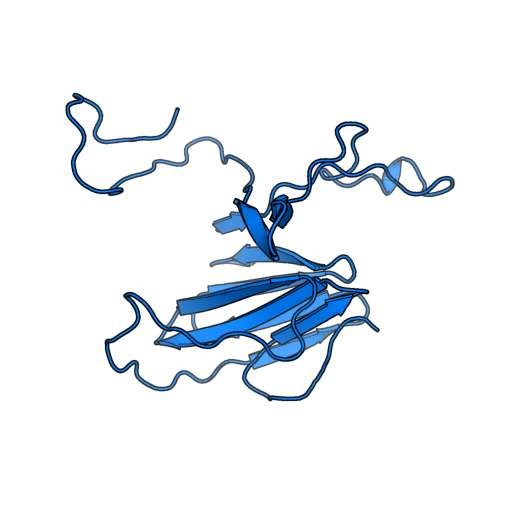
ATOM 883 C C . ILE A 1 104 ? 21.448 19.217 -3.886 1.00 54.78 104 ILE A C 1
ATOM 885 O O . ILE A 1 104 ? 21.885 18.827 -4.965 1.00 54.78 104 ILE A O 1
ATOM 889 N N . GLY A 1 105 ? 20.786 20.369 -3.739 1.00 52.84 105 GLY A N 1
ATOM 890 C CA . GLY A 1 105 ? 20.446 21.269 -4.847 1.00 52.84 105 GLY A CA 1
ATOM 891 C C . GLY A 1 105 ? 18.989 21.196 -5.321 1.00 52.84 105 GLY A C 1
ATOM 892 O O . GLY A 1 105 ? 18.629 21.950 -6.221 1.00 52.84 105 GLY A O 1
ATOM 893 N N . GLU A 1 106 ? 18.147 20.339 -4.726 1.00 56.16 106 GLU A N 1
ATOM 894 C CA . GLU A 1 106 ? 16.687 20.457 -4.856 1.00 56.16 106 GLU A CA 1
ATOM 895 C C . GLU A 1 106 ? 16.208 21.691 -4.068 1.00 56.16 106 GLU A C 1
ATOM 897 O O . GLU A 1 106 ? 16.627 21.908 -2.930 1.00 56.16 106 GLU A O 1
ATOM 902 N N . ASP A 1 107 ? 15.353 22.509 -4.686 1.00 46.06 107 ASP A N 1
ATOM 903 C CA . ASP A 1 107 ? 14.781 23.718 -4.082 1.00 46.06 107 ASP A CA 1
ATOM 904 C C . ASP A 1 107 ? 14.004 23.367 -2.798 1.00 46.06 107 ASP A C 1
ATOM 906 O O . ASP A 1 107 ? 13.303 22.351 -2.762 1.00 46.06 107 ASP A O 1
ATOM 910 N N . GLU A 1 108 ? 14.082 24.192 -1.747 1.00 46.53 108 GLU A N 1
ATOM 911 C CA . GLU A 1 108 ? 13.418 23.893 -0.464 1.00 46.53 108 GLU A CA 1
ATOM 912 C C . GLU A 1 108 ? 11.888 23.799 -0.617 1.00 46.53 108 GLU A C 1
ATOM 914 O O . GLU A 1 108 ? 11.216 23.064 0.105 1.00 46.53 108 GLU A O 1
ATOM 919 N N . SER A 1 109 ? 11.343 24.477 -1.631 1.00 46.25 109 SER A N 1
ATOM 920 C CA . SER A 1 109 ? 9.941 24.407 -2.060 1.00 46.25 109 SER A CA 1
ATOM 921 C C . SER A 1 109 ? 9.537 23.046 -2.660 1.00 46.25 109 SER A C 1
ATOM 923 O O . SER A 1 109 ? 8.356 22.699 -2.688 1.00 46.25 109 SER A O 1
ATOM 925 N N . SER A 1 110 ? 10.518 22.260 -3.119 1.00 46.81 110 SER A N 1
ATOM 926 C CA . SER A 1 110 ? 10.360 20.915 -3.690 1.00 46.81 110 SER A CA 1
ATOM 927 C C . SER A 1 110 ? 10.445 19.816 -2.628 1.00 46.81 110 SER A C 1
ATOM 929 O O . SER A 1 110 ? 10.264 18.630 -2.930 1.00 46.81 110 SER A O 1
ATOM 931 N N . HIS A 1 111 ? 10.700 20.183 -1.368 1.00 53.56 111 HIS A N 1
ATOM 932 C CA . HIS A 1 111 ? 10.661 19.267 -0.241 1.00 53.56 111 HIS A CA 1
ATOM 933 C C . HIS A 1 111 ? 9.211 18.902 0.090 1.00 53.56 111 HIS A C 1
ATOM 935 O O . HIS A 1 111 ? 8.583 19.449 0.993 1.00 53.56 111 HIS A O 1
ATOM 941 N N . GLY A 1 112 ? 8.659 17.940 -0.653 1.00 59.66 112 GLY A N 1
ATOM 942 C CA . GLY A 1 112 ? 7.407 17.293 -0.271 1.00 59.66 112 GLY A CA 1
ATOM 943 C C . GLY A 1 112 ? 7.504 16.690 1.138 1.00 59.66 112 GLY A C 1
ATOM 944 O O . GLY A 1 112 ? 8.598 16.487 1.666 1.00 59.66 112 GLY A O 1
ATOM 945 N N . GLN A 1 113 ? 6.360 16.318 1.722 1.00 66.56 113 GLN A N 1
ATOM 946 C CA . GLN A 1 113 ? 6.227 15.747 3.080 1.00 66.56 113 GLN A CA 1
ATOM 947 C C . GLN A 1 113 ? 7.161 14.559 3.414 1.00 66.56 113 GLN A C 1
ATOM 949 O O . GLN A 1 113 ? 7.246 14.126 4.563 1.00 66.56 113 GLN A O 1
ATOM 954 N N . TYR A 1 114 ? 7.841 14.003 2.410 1.00 74.75 114 TYR A N 1
ATOM 955 C CA . TYR A 1 114 ? 8.758 12.881 2.523 1.00 74.75 114 TYR A CA 1
ATOM 956 C C . TYR A 1 114 ? 10.224 13.257 2.772 1.00 74.75 114 TYR A C 1
ATOM 958 O O . TYR A 1 114 ? 11.034 12.357 3.009 1.00 74.75 114 TYR A O 1
ATOM 966 N N . VAL A 1 115 ? 10.594 14.541 2.714 1.00 76.25 115 VAL A N 1
ATOM 967 C CA . VAL A 1 115 ? 11.984 14.969 2.919 1.00 76.25 115 VAL A CA 1
ATOM 968 C C . VAL A 1 115 ? 12.310 15.064 4.407 1.00 76.25 115 VAL A C 1
ATOM 970 O O . VAL A 1 115 ? 11.681 15.803 5.158 1.00 76.25 115 VAL A O 1
ATOM 973 N N . SER A 1 116 ? 13.293 14.285 4.860 1.00 76.44 116 SER A N 1
ATOM 974 C CA . SER A 1 116 ? 13.741 14.266 6.253 1.00 76.44 116 SER A CA 1
ATOM 975 C C . SER A 1 116 ? 15.080 13.542 6.413 1.00 76.44 116 SER A C 1
ATOM 977 O O . SER A 1 116 ? 15.380 12.581 5.709 1.00 76.44 116 SER A O 1
ATOM 979 N N . ALA A 1 117 ? 15.878 13.950 7.402 1.00 79.69 117 ALA A N 1
ATOM 980 C CA . ALA A 1 117 ? 17.152 13.307 7.729 1.00 79.69 117 ALA A CA 1
ATOM 981 C C . ALA A 1 117 ? 17.016 11.929 8.418 1.00 79.69 117 ALA A C 1
ATOM 983 O O . ALA A 1 117 ? 18.033 11.288 8.673 1.00 79.69 117 ALA A O 1
ATOM 984 N N . LEU A 1 118 ? 15.794 11.469 8.717 1.00 82.19 118 LEU A N 1
ATOM 985 C CA . LEU A 1 118 ? 15.540 10.217 9.448 1.00 82.19 118 LEU A CA 1
ATOM 986 C C . LEU A 1 118 ? 15.892 8.946 8.657 1.00 82.19 118 LEU A C 1
ATOM 988 O O . LEU A 1 118 ? 16.106 7.898 9.263 1.00 82.19 118 LEU A O 1
ATOM 992 N N . ASN A 1 119 ? 15.953 9.036 7.326 1.00 85.50 119 ASN A N 1
ATOM 993 C CA . ASN A 1 119 ? 16.276 7.932 6.419 1.00 85.50 119 ASN A CA 1
ATOM 994 C C . ASN A 1 119 ? 15.397 6.675 6.616 1.00 85.50 119 ASN A C 1
ATOM 996 O O . ASN A 1 119 ? 15.892 5.552 6.718 1.00 85.50 119 ASN A O 1
ATOM 1000 N N . LEU A 1 120 ? 14.078 6.870 6.689 1.00 90.06 120 LEU A N 1
ATOM 1001 C CA . LEU A 1 120 ? 13.079 5.809 6.808 1.00 90.06 120 LEU A CA 1
ATOM 1002 C C . LEU A 1 120 ? 12.397 5.563 5.460 1.00 90.06 120 LEU A C 1
ATOM 1004 O O . LEU A 1 120 ? 11.748 6.446 4.900 1.00 90.06 120 LEU A O 1
ATOM 1008 N N . GLU A 1 121 ? 12.512 4.337 4.961 1.00 91.75 121 GLU A N 1
ATOM 1009 C CA . GLU A 1 121 ? 11.821 3.889 3.751 1.00 91.75 121 GLU A CA 1
ATOM 1010 C C . GLU A 1 121 ? 10.394 3.416 4.073 1.00 91.75 121 GLU A C 1
ATOM 1012 O O . GLU A 1 121 ? 10.162 2.777 5.108 1.00 91.75 121 GLU A O 1
ATOM 1017 N N . GLY A 1 122 ? 9.449 3.669 3.160 1.00 93.12 122 GLY A N 1
ATOM 1018 C CA . GLY A 1 122 ? 8.078 3.151 3.267 1.00 93.12 122 GLY A CA 1
ATOM 1019 C C . GLY A 1 122 ? 8.022 1.631 3.181 1.00 93.12 122 GLY A C 1
ATOM 1020 O O . GLY A 1 122 ? 7.199 0.997 3.835 1.00 93.12 122 GLY A O 1
ATOM 1021 N N . ARG A 1 123 ? 8.966 1.034 2.447 1.00 95.94 123 ARG A N 1
ATOM 1022 C CA . ARG A 1 123 ? 9.157 -0.416 2.333 1.00 95.94 123 ARG A CA 1
ATOM 1023 C C . ARG A 1 123 ? 10.614 -0.762 2.625 1.00 95.94 123 ARG A C 1
ATOM 1025 O O . ARG A 1 123 ? 11.436 -0.829 1.715 1.00 95.94 123 ARG A O 1
ATOM 1032 N N . GLU A 1 124 ? 10.943 -0.959 3.897 1.00 95.00 124 GLU A N 1
ATOM 1033 C CA . GLU A 1 124 ? 12.306 -1.272 4.330 1.00 95.00 124 GLU A CA 1
ATOM 1034 C C . GLU A 1 124 ? 12.526 -2.787 4.374 1.00 95.00 124 GLU A C 1
ATOM 1036 O O . GLU A 1 124 ? 11.916 -3.499 5.175 1.00 95.00 124 GLU A O 1
ATOM 1041 N N . PHE A 1 125 ? 13.456 -3.263 3.549 1.00 94.38 125 PHE A N 1
ATOM 1042 C CA . PHE A 1 125 ? 13.956 -4.636 3.575 1.00 94.38 125 PHE A CA 1
ATOM 1043 C C . PHE A 1 125 ? 15.338 -4.649 4.226 1.00 94.38 125 PHE A C 1
ATOM 1045 O O . PHE A 1 125 ? 16.339 -4.332 3.578 1.00 94.38 125 PHE A O 1
ATOM 1052 N N . ARG A 1 126 ? 15.407 -5.036 5.501 1.00 93.56 126 ARG A N 1
ATOM 1053 C CA . ARG A 1 126 ? 16.676 -5.188 6.217 1.00 93.56 126 ARG A CA 1
ATOM 1054 C C . ARG A 1 126 ? 17.183 -6.625 6.061 1.00 93.56 126 ARG A C 1
ATOM 1056 O O . ARG A 1 126 ? 16.507 -7.539 6.542 1.00 93.56 126 ARG A O 1
ATOM 1063 N N . PRO A 1 127 ? 18.332 -6.859 5.403 1.00 92.56 127 PRO A N 1
ATOM 1064 C CA . PRO A 1 127 ? 18.848 -8.208 5.210 1.00 92.56 127 PRO A CA 1
ATOM 1065 C C . PRO A 1 127 ? 19.190 -8.859 6.554 1.00 92.56 127 PRO A C 1
ATOM 1067 O O . PRO A 1 127 ? 19.737 -8.223 7.456 1.00 92.56 127 PRO A O 1
ATOM 1070 N N . ILE A 1 128 ? 18.861 -10.142 6.670 1.00 94.00 128 ILE A N 1
ATOM 1071 C CA . ILE A 1 128 ? 19.239 -11.023 7.772 1.00 94.00 128 ILE A CA 1
ATOM 1072 C C . ILE A 1 128 ? 20.366 -11.918 7.259 1.00 94.00 128 ILE A C 1
ATOM 1074 O O . ILE A 1 128 ? 20.278 -12.474 6.159 1.00 94.00 128 ILE A O 1
ATOM 1078 N N . GLN A 1 129 ? 21.425 -12.076 8.054 1.00 90.50 129 GLN A N 1
ATOM 1079 C CA . GLN A 1 129 ? 22.518 -12.984 7.717 1.00 90.50 129 GLN A CA 1
ATOM 1080 C C . GLN A 1 129 ? 21.961 -14.397 7.473 1.00 90.50 129 GLN A C 1
ATOM 1082 O O . GLN A 1 129 ? 21.209 -14.922 8.290 1.00 90.50 129 GLN A O 1
ATOM 1087 N N . GLY A 1 130 ? 22.282 -14.987 6.319 1.00 85.38 130 GLY A N 1
ATOM 1088 C CA . GLY A 1 130 ? 21.689 -16.255 5.873 1.00 85.38 130 GLY A CA 1
ATOM 1089 C C . GLY A 1 130 ? 20.576 -16.122 4.823 1.00 85.38 130 GLY A C 1
ATOM 1090 O O . GLY A 1 130 ? 20.066 -17.138 4.365 1.00 85.38 130 GLY A O 1
ATOM 1091 N N . GLY A 1 131 ? 20.226 -14.903 4.390 1.00 82.94 131 GLY A N 1
ATOM 1092 C CA . GLY A 1 131 ? 19.596 -14.666 3.078 1.00 82.94 131 GLY A CA 1
ATOM 1093 C C . GLY A 1 131 ? 18.123 -14.242 3.071 1.00 82.94 131 GLY A C 1
ATOM 1094 O O . GLY A 1 131 ? 17.577 -13.991 2.001 1.00 82.94 131 GLY A O 1
ATOM 1095 N N . LYS A 1 132 ? 17.463 -14.135 4.230 1.00 88.56 132 LYS A N 1
ATOM 1096 C CA . LYS A 1 132 ? 16.096 -13.579 4.336 1.00 88.56 132 LYS A CA 1
ATOM 1097 C C . LYS A 1 132 ? 16.127 -12.088 4.690 1.00 88.56 132 LYS A C 1
ATOM 1099 O O . LYS A 1 132 ? 17.190 -11.516 4.904 1.00 88.56 132 LYS A O 1
ATOM 1104 N N . TYR A 1 133 ? 14.953 -11.467 4.782 1.00 92.50 133 TYR A N 1
ATOM 1105 C CA . TYR A 1 133 ? 14.797 -10.065 5.171 1.00 92.50 133 TYR A CA 1
ATOM 1106 C C . TYR A 1 133 ? 13.858 -9.930 6.366 1.00 92.50 133 TYR A C 1
ATOM 1108 O O . TYR A 1 133 ? 12.873 -10.658 6.478 1.00 92.50 133 TYR A O 1
ATOM 1116 N N . SER A 1 134 ? 14.145 -8.959 7.227 1.00 94.75 134 SER A N 1
ATOM 1117 C CA . SER A 1 134 ? 13.144 -8.343 8.092 1.00 94.75 134 SER A CA 1
ATOM 1118 C C . SER A 1 134 ? 12.479 -7.220 7.298 1.00 94.75 134 SER A C 1
ATOM 1120 O O . SER A 1 134 ? 13.174 -6.374 6.731 1.00 94.75 134 SER A O 1
ATOM 1122 N N . LEU A 1 135 ? 11.149 -7.241 7.218 1.00 95.38 135 LEU A N 1
ATOM 1123 C CA . LEU A 1 135 ? 10.362 -6.275 6.456 1.00 95.38 135 LEU A CA 1
ATOM 1124 C C . LEU A 1 135 ? 9.666 -5.300 7.405 1.00 95.38 135 LEU A C 1
ATOM 1126 O O . LEU A 1 135 ? 9.011 -5.723 8.357 1.00 95.38 135 LEU A O 1
ATOM 1130 N N . LYS A 1 136 ? 9.751 -4.004 7.100 1.00 97.44 136 LYS A N 1
ATOM 1131 C CA . LYS A 1 136 ? 8.876 -2.977 7.675 1.00 97.44 136 LYS A CA 1
ATOM 1132 C C . LYS A 1 136 ? 8.161 -2.239 6.550 1.00 97.44 136 LYS A C 1
ATOM 1134 O O . LYS A 1 136 ? 8.810 -1.587 5.734 1.00 97.44 136 LYS A O 1
ATOM 1139 N N . ALA A 1 137 ? 6.837 -2.338 6.532 1.00 97.56 137 ALA A N 1
ATOM 1140 C CA . ALA A 1 137 ? 5.973 -1.513 5.696 1.00 97.56 137 ALA A CA 1
ATOM 1141 C C . ALA A 1 137 ? 5.398 -0.383 6.557 1.00 97.56 137 ALA A C 1
ATOM 1143 O O . ALA A 1 137 ? 4.888 -0.646 7.647 1.00 97.56 137 ALA A O 1
ATOM 1144 N N . ARG A 1 138 ? 5.526 0.864 6.104 1.00 97.69 138 ARG A N 1
ATOM 1145 C CA . ARG A 1 138 ? 5.110 2.058 6.846 1.00 97.69 138 ARG A CA 1
ATOM 1146 C C . ARG A 1 138 ? 4.111 2.861 6.032 1.00 97.69 138 ARG A C 1
ATOM 1148 O O . ARG A 1 138 ? 4.325 3.102 4.845 1.00 97.69 138 ARG A O 1
ATOM 1155 N N . PHE A 1 139 ? 3.078 3.340 6.707 1.00 97.06 139 PHE A N 1
ATOM 1156 C CA . PHE A 1 139 ? 2.040 4.179 6.126 1.00 97.06 139 PHE A CA 1
ATOM 1157 C C . PHE A 1 139 ? 1.830 5.417 6.993 1.00 97.06 139 PHE A C 1
ATOM 1159 O O . PHE A 1 139 ? 2.068 5.374 8.201 1.00 97.06 139 PHE A O 1
ATOM 1166 N N . GLU A 1 140 ? 1.448 6.526 6.366 1.00 95.44 140 GLU A N 1
ATOM 1167 C CA . GLU A 1 140 ? 1.117 7.762 7.070 1.00 95.44 140 GLU A CA 1
ATOM 1168 C C . GLU A 1 140 ? -0.128 7.533 7.935 1.00 95.44 140 GLU A C 1
ATOM 1170 O O . GLU A 1 140 ? -1.114 6.938 7.493 1.00 95.44 140 GLU A O 1
ATOM 1175 N N . ALA A 1 141 ? -0.091 8.016 9.175 1.00 94.50 141 ALA A N 1
ATOM 1176 C CA . ALA A 1 141 ? -1.257 7.994 10.042 1.00 94.50 141 ALA A CA 1
ATOM 1177 C C . ALA A 1 141 ? -2.214 9.123 9.641 1.00 94.50 141 ALA A C 1
ATOM 1179 O O . ALA A 1 141 ? -1.803 10.276 9.540 1.00 94.50 141 ALA A O 1
ATOM 1180 N N . THR A 1 142 ? -3.497 8.803 9.465 1.00 92.94 142 THR A N 1
ATOM 1181 C CA . THR A 1 142 ? -4.525 9.814 9.172 1.00 92.94 142 THR A CA 1
ATOM 1182 C C . THR A 1 142 ? -5.284 10.198 10.443 1.00 92.94 142 THR A C 1
ATOM 1184 O O . THR A 1 142 ? -5.671 9.331 11.229 1.00 92.94 142 THR A O 1
ATOM 1187 N N . GLU A 1 143 ? -5.507 11.496 10.657 1.00 93.06 143 GLU A N 1
ATOM 1188 C CA . GLU A 1 143 ? -6.329 11.992 11.766 1.00 93.06 143 GLU A CA 1
ATOM 1189 C C . GLU A 1 143 ? -7.799 11.580 11.588 1.00 93.06 143 GLU A C 1
ATOM 1191 O O . GLU A 1 143 ? -8.355 11.637 10.488 1.00 93.06 143 GLU A O 1
ATOM 1196 N N . GLY A 1 144 ? -8.431 11.126 12.673 1.00 94.31 144 GLY A N 1
ATOM 1197 C CA . GLY A 1 144 ? -9.809 10.625 12.658 1.00 94.31 144 GLY A CA 1
ATOM 1198 C C . GLY A 1 144 ? -9.992 9.252 11.995 1.00 94.31 144 GLY A C 1
ATOM 1199 O O . GLY A 1 144 ? -11.121 8.766 11.920 1.00 94.31 144 GLY A O 1
ATOM 1200 N N . GLU A 1 145 ? -8.915 8.616 11.521 1.00 96.00 145 GLU A N 1
ATOM 1201 C CA . GLU A 1 145 ? -8.936 7.222 11.075 1.00 96.00 145 GLU A CA 1
ATOM 1202 C C . GLU A 1 145 ? -9.218 6.288 12.252 1.00 96.00 145 GLU A C 1
ATOM 1204 O O . GLU A 1 145 ? -8.624 6.431 13.319 1.00 96.00 145 GLU A O 1
ATOM 1209 N N . LYS A 1 146 ? -10.090 5.306 12.021 1.00 97.44 146 LYS A N 1
ATOM 1210 C CA . LYS A 1 146 ? -10.412 4.249 12.979 1.00 97.44 146 LYS A CA 1
ATOM 1211 C C . LYS A 1 146 ? -10.010 2.903 12.399 1.00 97.44 146 LYS A C 1
ATOM 1213 O O . LYS A 1 146 ? -10.281 2.644 11.225 1.00 97.44 146 LYS A O 1
ATOM 1218 N N . ILE A 1 147 ? -9.380 2.056 13.206 1.00 97.62 147 ILE A N 1
ATOM 1219 C CA . ILE A 1 147 ? -8.837 0.764 12.764 1.00 97.62 147 ILE A CA 1
ATOM 1220 C C . ILE A 1 147 ? -9.554 -0.358 13.511 1.00 97.62 147 ILE A C 1
ATOM 1222 O O . ILE A 1 147 ? -9.705 -0.301 14.724 1.00 97.62 147 ILE A O 1
ATOM 1226 N N . TYR A 1 148 ? -9.982 -1.394 12.792 1.00 97.88 148 TYR A N 1
ATOM 1227 C CA . TYR A 1 148 ? -10.746 -2.518 13.342 1.00 97.88 148 TYR A CA 1
ATOM 1228 C C . TYR A 1 148 ? -10.206 -3.857 12.821 1.00 97.88 148 TYR A C 1
ATOM 1230 O O . TYR A 1 148 ? -9.472 -3.901 11.832 1.00 97.88 148 TYR A O 1
ATOM 1238 N N . GLY A 1 149 ? -10.602 -4.967 13.448 1.00 96.38 149 GLY A N 1
ATOM 1239 C CA . GLY A 1 149 ? -10.229 -6.318 13.019 1.00 96.38 149 GLY A CA 1
ATOM 1240 C C . GLY A 1 149 ? -8.954 -6.813 13.700 1.00 96.38 149 GLY A C 1
ATOM 1241 O O . GLY A 1 149 ? -8.929 -6.945 14.916 1.00 96.38 149 GLY A O 1
ATOM 12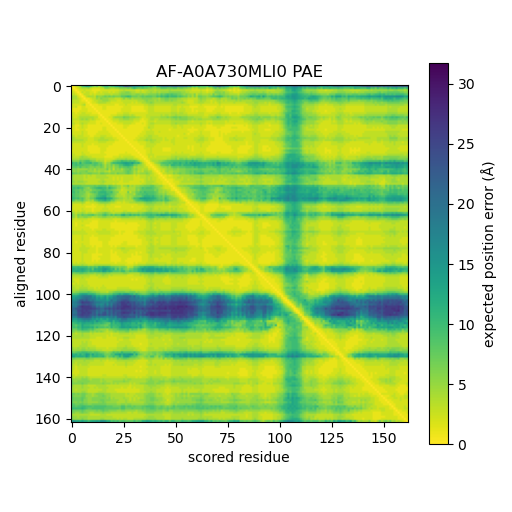42 N N . MET A 1 150 ? -7.920 -7.140 12.917 1.00 95.38 150 MET A N 1
ATOM 1243 C CA . MET A 1 150 ? -6.610 -7.657 13.371 1.00 95.38 150 MET A CA 1
ATOM 1244 C C . MET A 1 150 ? -6.627 -8.972 14.183 1.00 95.38 150 MET A C 1
ATOM 1246 O O . MET A 1 150 ? -5.569 -9.463 14.564 1.00 95.38 150 MET A O 1
ATOM 1250 N N . GLY A 1 151 ? -7.792 -9.587 14.396 1.00 95.31 151 GLY A N 1
ATOM 1251 C CA . GLY A 1 151 ? -7.947 -10.840 15.135 1.00 95.31 151 GLY A CA 1
ATOM 1252 C C . GLY A 1 151 ? -8.536 -10.610 16.524 1.00 95.31 151 GLY A C 1
ATOM 1253 O O . GLY A 1 151 ? -9.410 -9.765 16.698 1.00 95.31 151 GLY A O 1
ATOM 1254 N N . GLN A 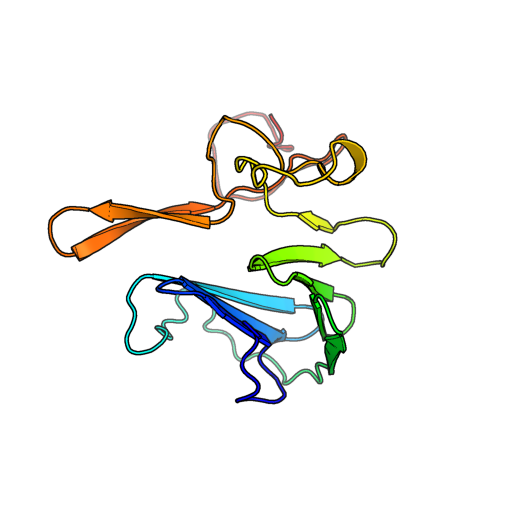1 152 ? -8.085 -11.386 17.510 1.00 96.56 152 GLN A N 1
ATOM 1255 C CA . GLN A 1 152 ? -8.602 -11.328 18.877 1.00 96.56 152 GLN A CA 1
ATOM 1256 C C . GLN A 1 152 ? -7.503 -10.907 19.856 1.00 96.56 152 GLN A C 1
ATOM 1258 O O . GLN A 1 152 ? -6.528 -11.630 20.055 1.00 96.56 152 GLN A O 1
ATOM 1263 N N . TYR A 1 153 ? -7.705 -9.760 20.506 1.00 96.38 153 TYR A N 1
ATOM 1264 C CA . TYR A 1 153 ? -6.831 -9.216 21.546 1.00 96.38 153 TYR A CA 1
ATOM 1265 C C . TYR A 1 153 ? -7.581 -9.136 22.879 1.00 96.38 153 TYR A C 1
ATOM 1267 O O . TYR A 1 153 ? -8.771 -8.831 22.912 1.00 96.38 153 TYR A O 1
ATOM 1275 N N . GLN A 1 154 ? -6.887 -9.391 23.991 1.00 96.69 154 GLN A N 1
ATOM 1276 C CA . GLN A 1 154 ? -7.439 -9.254 25.346 1.00 96.69 154 GLN A CA 1
ATOM 1277 C C . GLN A 1 154 ? -7.391 -7.784 25.791 1.00 96.69 154 GLN A C 1
ATOM 1279 O O . GLN A 1 154 ? -6.581 -7.401 26.631 1.00 96.69 154 GLN A O 1
ATOM 1284 N N . GLN A 1 155 ? -8.228 -6.949 25.176 1.00 95.62 155 GLN A N 1
ATOM 1285 C CA . GLN A 1 155 ? -8.332 -5.516 25.455 1.00 95.62 155 GLN A CA 1
ATOM 1286 C C . GLN A 1 155 ? -9.771 -5.023 25.278 1.00 95.62 155 GLN A C 1
ATOM 1288 O O . GLN A 1 155 ? -10.570 -5.654 24.589 1.00 95.62 155 GLN A O 1
ATOM 1293 N N . ALA A 1 156 ? -10.100 -3.878 25.878 1.00 95.56 156 ALA A N 1
ATOM 1294 C CA . ALA A 1 156 ? -11.451 -3.311 25.832 1.00 95.56 156 ALA A CA 1
ATOM 1295 C C . ALA A 1 156 ? -11.717 -2.424 24.595 1.00 95.56 156 ALA A C 1
ATOM 1297 O O . ALA A 1 156 ? -12.835 -1.949 24.402 1.00 95.56 156 ALA A O 1
ATOM 1298 N N . ASN A 1 157 ? -10.697 -2.167 23.771 1.00 96.38 157 ASN A N 1
ATOM 1299 C CA . ASN A 1 157 ? -10.765 -1.239 22.645 1.00 96.38 157 ASN A CA 1
ATOM 1300 C C . ASN A 1 157 ? -11.277 -1.927 21.374 1.00 96.38 157 ASN A C 1
ATOM 1302 O O . ASN A 1 157 ? -10.645 -2.859 20.876 1.00 96.38 157 ASN A O 1
ATOM 1306 N N . LEU A 1 158 ? -12.392 -1.427 20.831 1.00 95.69 158 LEU A N 1
ATOM 1307 C CA . LEU A 1 158 ? -12.864 -1.802 19.495 1.00 95.69 158 LEU A CA 1
ATOM 1308 C C . LEU A 1 158 ? -12.087 -1.055 18.404 1.00 95.69 158 LEU A C 1
ATOM 1310 O O . LEU A 1 158 ? -11.625 -1.676 17.455 1.00 95.69 158 LEU A O 1
ATOM 1314 N N . ASP A 1 159 ? -11.951 0.267 18.547 1.00 97.38 159 ASP A N 1
ATOM 1315 C CA . ASP A 1 159 ? -11.069 1.072 17.698 1.00 97.38 159 ASP A CA 1
ATOM 1316 C C . ASP A 1 159 ? -9.622 0.899 18.167 1.00 97.38 159 ASP A C 1
ATOM 1318 O O . ASP A 1 159 ? -9.292 1.200 19.315 1.00 97.38 159 ASP A O 1
ATOM 1322 N N . LEU A 1 160 ? -8.796 0.364 17.274 1.00 96.56 160 LEU A N 1
ATOM 1323 C CA . LEU A 1 160 ? -7.409 -0.025 17.505 1.00 96.56 160 LEU A CA 1
ATOM 1324 C C . LEU A 1 160 ? -6.409 1.081 17.159 1.00 96.56 160 LEU A C 1
ATOM 1326 O O . LEU A 1 160 ? -5.202 0.854 17.248 1.00 96.56 160 LEU A O 1
ATOM 1330 N N . LYS A 1 161 ? -6.877 2.255 16.726 1.00 95.56 161 LYS A N 1
ATOM 1331 C CA . LYS A 1 161 ? -6.001 3.402 16.482 1.00 95.56 161 LYS A CA 1
ATOM 1332 C C . LYS A 1 161 ? -5.356 3.868 17.800 1.00 95.56 161 LYS A C 1
ATOM 1334 O O . LYS A 1 161 ? -6.056 4.026 18.799 1.00 95.56 161 LYS A O 1
ATOM 1339 N N . GLY A 1 162 ? -4.042 4.118 17.791 1.00 88.25 162 GLY A N 1
ATOM 1340 C CA . GLY A 1 162 ? -3.255 4.583 18.942 1.00 88.25 162 GLY A CA 1
ATOM 1341 C C . GLY A 1 162 ? -1.986 5.317 18.540 1.00 88.25 162 GLY A C 1
ATOM 1342 O O . GLY A 1 162 ? -1.596 5.203 17.354 1.00 88.25 162 GLY A O 1
#

pLDDT: mean 89.17, std 11.5, range [46.06, 98.19]

Radius of gyration: 17.34 Å; Cα contacts (8 Å, |Δi|>4): 271; chains: 1; bounding box: 36×43×45 Å

Secondary structure (DSSP, 8-state):
--EE-S-TT-EEEEETTEEEEEEE-STT-EEEEEEES-SS-----TT--SPPPP--EEEEE-SSEEEEEETTEEEEEETT--EEEEEETTEEEEEB--BBPPPTT--GGG--TTB-TT-B-SEEEEEPTTS-EEEEE-BPPPTT-----SS--SSS-SS---

Mean predicted aligned error: 5.84 Å

Solvent-accessible surface area (backbone atoms only — not comparable to full-atom values): 10040 Å² total; per-residue (Å²): 126,45,64,49,91,84,46,83,62,39,55,33,40,44,57,92,58,38,42,37,42,38,30,67,58,23,77,51,30,73,46,78,48,69,52,65,78,62,97,64,86,85,82,83,56,83,86,65,73,71,91,58,61,90,56,82,50,50,69,49,80,54,99,61,34,36,37,41,38,23,80,56,30,34,39,41,32,38,72,90,67,52,48,38,29,25,66,46,98,91,48,76,71,47,37,53,31,44,24,34,65,70,64,93,86,62,55,78,90,70,57,52,97,38,52,32,89,77,63,41,57,28,72,35,74,45,79,38,94,93,78,52,63,50,78,45,80,37,60,58,86,62,88,92,61,76,37,74,74,98,70,88,71,102,64,93,66,71,62,66,60,128

Nearest PDB structures (foldseek):
  5zn7-assembly1_C  TM=9.189E-01  e=1.332E-11  soil metagenome
  1we5-assembly1_C  TM=6.798E-01  e=1.899E-02  Escherichia coli
  1we5-assembly1_B  TM=6.734E-01  e=2.340E-02  Escherichia coli
  1we5-assembly1_D  TM=7.114E-01  e=4.161E-02  Escherichia coli
  8t7z-assembly1_B  TM=6.795E-01  e=4.867E-02  Klebsiella aerogenes KCTC 2190

InterPro domains:
  IPR011013 Galactose mutarotase-like domain superfamily [SSF74650] (2-162)
  IPR051816 Glycosyl Hydrolase Family 31 [PTHR43863] (13-157)